Protein AF-A0A843HXK6-F1 (afdb_monomer_lite)

Secondary structure (DSSP, 8-state):
-HHHHHH-GGGHHHHHHHHHHHHHHHHHHSS--HHHHHHHHHHHHHHHHHHHHHHHHHS-SS----HHHHHHHHHHHTT--GGG-TTS-HHHHHHHHHHHHHHTT-SSHHHHHHHHHHH-TTTTTGGGS--

Structure (mmCIF, N/CA/C/O backbone):
data_AF-A0A843HXK6-F1
#
_entry.id   AF-A0A843HXK6-F1
#
loop_
_atom_site.group_PDB
_atom_site.id
_atom_site.type_symbol
_atom_site.label_atom_id
_atom_site.label_alt_id
_atom_site.label_comp_id
_atom_site.label_asym_id
_atom_site.label_entity_id
_atom_site.label_seq_id
_atom_site.pdbx_PDB_ins_code
_atom_site.Cartn_x
_atom_site.Cartn_y
_atom_site.Cartn_z
_atom_site.occupancy
_atom_site.B_iso_or_equiv
_atom_site.auth_seq_id
_atom_site.auth_comp_id
_atom_site.auth_asym_id
_atom_site.auth_atom_id
_atom_site.pdbx_PDB_model_num
ATOM 1 N N . MET A 1 1 ? 20.513 -9.795 -13.178 1.00 50.78 1 MET A N 1
ATOM 2 C CA . MET A 1 1 ? 19.883 -8.539 -12.700 1.00 50.78 1 MET A CA 1
ATOM 3 C C . MET A 1 1 ? 18.374 -8.679 -12.483 1.00 50.78 1 MET A C 1
ATOM 5 O O . MET A 1 1 ? 17.915 -8.351 -11.399 1.00 50.78 1 MET A O 1
ATOM 9 N N . LEU A 1 2 ? 17.629 -9.232 -13.453 1.00 45.38 2 LEU A N 1
ATOM 10 C CA . LEU A 1 2 ? 16.178 -9.501 -13.378 1.00 45.38 2 LEU A CA 1
ATOM 11 C C . LEU A 1 2 ? 15.734 -10.241 -12.099 1.00 45.38 2 LEU A C 1
ATOM 13 O O . LEU A 1 2 ? 14.790 -9.819 -11.441 1.00 45.38 2 LEU A O 1
ATOM 17 N N . PHE A 1 3 ? 16.468 -11.282 -11.694 1.00 48.03 3 PHE A N 1
ATOM 18 C CA . PHE A 1 3 ? 16.172 -12.054 -10.479 1.00 48.03 3 PHE A CA 1
ATOM 19 C C . PHE A 1 3 ? 16.403 -11.257 -9.179 1.00 48.03 3 PHE A C 1
ATOM 21 O O . PHE A 1 3 ? 15.625 -11.346 -8.237 1.00 48.03 3 PHE A O 1
ATOM 28 N N . ALA A 1 4 ? 17.433 -10.406 -9.143 1.00 50.22 4 ALA A N 1
ATOM 29 C CA . ALA A 1 4 ? 17.739 -9.580 -7.974 1.00 50.22 4 ALA A CA 1
ATOM 30 C C . ALA A 1 4 ? 16.680 -8.483 -7.753 1.00 50.22 4 ALA A C 1
ATOM 32 O O . ALA A 1 4 ? 16.280 -8.228 -6.621 1.00 50.22 4 ALA A O 1
ATOM 33 N N . VAL A 1 5 ? 16.173 -7.884 -8.837 1.00 50.75 5 VAL A N 1
ATOM 34 C CA . VAL A 1 5 ? 15.081 -6.896 -8.785 1.00 50.75 5 VAL A CA 1
ATOM 35 C C . VAL A 1 5 ? 13.772 -7.530 -8.300 1.00 50.75 5 VAL A C 1
ATOM 37 O O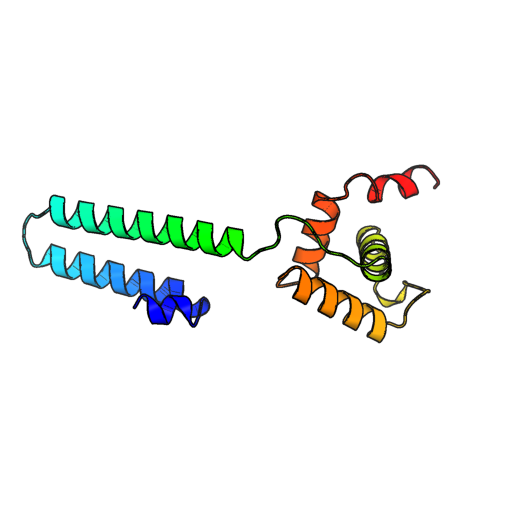 . VAL A 1 5 ? 13.026 -6.886 -7.564 1.00 50.75 5 VAL A O 1
ATOM 40 N N . TYR A 1 6 ? 13.521 -8.791 -8.666 1.00 50.66 6 TYR A N 1
ATOM 41 C CA . TYR A 1 6 ? 12.357 -9.549 -8.205 1.00 50.66 6 TYR A CA 1
ATOM 42 C C . TYR A 1 6 ? 12.434 -9.889 -6.707 1.00 50.66 6 TYR A C 1
ATOM 44 O O . TYR A 1 6 ? 11.456 -9.720 -5.985 1.00 50.66 6 TYR A O 1
ATOM 52 N N . CYS A 1 7 ? 13.605 -10.307 -6.214 1.00 54.81 7 CYS A N 1
ATOM 53 C CA . CYS A 1 7 ? 13.778 -10.725 -4.819 1.00 54.81 7 CYS A CA 1
ATOM 54 C C . CYS A 1 7 ? 13.823 -9.566 -3.812 1.00 54.81 7 CYS A C 1
ATOM 56 O O . CYS A 1 7 ? 13.540 -9.779 -2.634 1.00 54.81 7 CYS A O 1
ATOM 58 N N . ASN A 1 8 ? 14.180 -8.343 -4.225 1.00 54.59 8 ASN A N 1
ATOM 59 C CA . ASN A 1 8 ? 14.206 -7.205 -3.307 1.00 54.59 8 ASN A CA 1
ATOM 60 C C . ASN A 1 8 ? 13.857 -5.870 -4.011 1.00 54.59 8 ASN A C 1
ATOM 62 O O . ASN A 1 8 ? 14.688 -5.273 -4.699 1.00 54.59 8 ASN A O 1
ATOM 66 N N . PRO A 1 9 ? 12.646 -5.321 -3.803 1.00 60.34 9 PRO A N 1
ATOM 67 C CA . PRO A 1 9 ? 12.210 -4.102 -4.483 1.00 60.34 9 PRO A CA 1
ATOM 68 C C . PRO A 1 9 ? 13.015 -2.853 -4.086 1.00 60.34 9 PRO A C 1
ATOM 70 O O . PRO A 1 9 ? 13.033 -1.883 -4.848 1.00 60.34 9 PRO A O 1
ATOM 73 N N . LYS A 1 10 ? 13.727 -2.860 -2.944 1.00 61.09 10 LYS A N 1
ATOM 74 C CA . LYS A 1 10 ? 14.588 -1.735 -2.525 1.00 61.09 10 LYS A CA 1
ATOM 75 C C . LYS A 1 10 ? 15.812 -1.565 -3.426 1.00 61.09 10 LYS A C 1
ATOM 77 O O . LYS A 1 10 ? 16.279 -0.443 -3.594 1.00 61.09 10 LYS A O 1
ATOM 82 N N . ILE A 1 11 ? 16.294 -2.646 -4.044 1.00 61.59 11 ILE A N 1
ATOM 83 C CA . ILE A 1 11 ? 17.448 -2.604 -4.956 1.00 61.59 11 ILE A CA 1
ATOM 84 C C . ILE A 1 11 ? 17.048 -2.394 -6.422 1.00 61.59 11 ILE A C 1
ATOM 86 O O . ILE A 1 11 ? 17.920 -2.232 -7.271 1.00 61.59 11 ILE A O 1
ATOM 90 N N . SER A 1 12 ? 15.745 -2.327 -6.725 1.00 61.84 12 SER A N 1
ATOM 91 C CA . SER A 1 12 ? 15.245 -2.131 -8.094 1.00 61.84 12 SER A CA 1
ATOM 92 C C . SER A 1 12 ? 15.766 -0.842 -8.738 1.00 61.84 12 SER A C 1
ATOM 94 O O . SER A 1 12 ? 16.288 -0.876 -9.849 1.00 61.84 12 SER A O 1
ATOM 96 N N . LYS A 1 13 ? 15.692 0.283 -8.014 1.00 61.69 13 LYS A N 1
ATOM 97 C CA . LYS A 1 13 ? 16.153 1.601 -8.473 1.00 61.69 13 LYS A CA 1
ATOM 98 C C . LYS A 1 13 ? 17.669 1.654 -8.717 1.00 61.69 13 LYS A C 1
ATOM 100 O O . LYS A 1 13 ? 18.051 2.010 -9.830 1.00 61.69 13 LYS A O 1
ATOM 105 N N . PRO A 1 14 ? 18.544 1.286 -7.757 1.00 71.56 14 PRO A N 1
ATOM 106 C CA . PRO A 1 14 ? 19.987 1.307 -7.999 1.00 71.56 14 PRO A CA 1
ATOM 107 C C . PRO A 1 14 ? 20.424 0.307 -9.078 1.00 71.56 14 PRO A C 1
ATOM 109 O O . PRO A 1 14 ? 21.301 0.630 -9.873 1.00 71.56 14 PRO A O 1
ATOM 112 N N . ALA A 1 15 ? 19.780 -0.861 -9.187 1.00 67.12 15 ALA A N 1
ATOM 113 C CA . ALA A 1 15 ? 20.077 -1.812 -10.258 1.00 67.12 15 ALA A CA 1
ATOM 114 C C . ALA A 1 15 ? 19.730 -1.248 -11.648 1.00 67.12 15 ALA A C 1
ATOM 116 O O . ALA A 1 15 ? 20.508 -1.412 -12.587 1.00 67.12 15 ALA A O 1
ATOM 117 N N . LEU A 1 16 ? 18.601 -0.541 -11.777 1.00 68.25 16 LEU A N 1
ATOM 118 C CA . LEU A 1 16 ? 18.218 0.130 -13.021 1.00 68.25 16 LEU A CA 1
ATOM 119 C C . LEU A 1 16 ? 19.260 1.185 -13.430 1.00 68.25 16 LEU A C 1
ATOM 121 O O . LEU A 1 16 ? 19.649 1.245 -14.591 1.00 68.25 16 LEU A O 1
ATOM 125 N N . ILE A 1 17 ? 19.751 1.972 -12.466 1.00 70.38 17 ILE A N 1
ATOM 126 C CA . ILE A 1 17 ? 20.774 3.006 -12.694 1.00 70.38 17 ILE A CA 1
ATOM 127 C C . ILE A 1 17 ? 22.084 2.381 -13.186 1.00 70.38 17 ILE A C 1
ATOM 129 O O . ILE A 1 17 ? 22.634 2.832 -14.187 1.00 70.38 17 ILE A O 1
ATOM 133 N N . ILE A 1 18 ? 22.558 1.316 -12.532 1.00 75.19 18 ILE A N 1
ATOM 134 C CA . ILE A 1 18 ? 23.790 0.614 -12.928 1.00 75.19 18 ILE A CA 1
ATOM 135 C C . ILE A 1 18 ? 23.655 0.019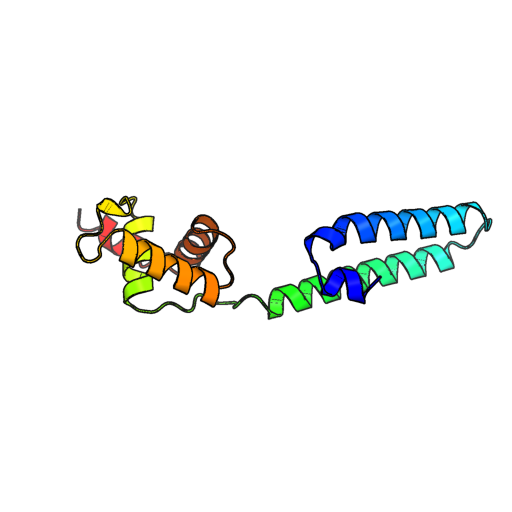 -14.336 1.00 75.19 18 ILE A C 1
ATOM 137 O O . ILE A 1 18 ? 24.591 0.087 -15.129 1.00 75.19 18 ILE A O 1
ATOM 141 N N . TYR A 1 19 ? 22.484 -0.525 -14.673 1.00 71.69 19 TYR A N 1
ATOM 142 C CA . TYR A 1 19 ? 22.215 -1.028 -16.018 1.00 71.69 19 TYR A CA 1
ATOM 143 C C . TYR A 1 19 ? 22.276 0.078 -17.071 1.00 71.69 19 TYR A C 1
ATOM 145 O O . TYR A 1 19 ? 22.963 -0.085 -18.077 1.00 71.69 19 TYR A O 1
ATOM 153 N N . PHE A 1 20 ? 21.611 1.212 -16.829 1.00 67.88 20 PHE A N 1
ATOM 154 C CA . PHE A 1 20 ? 21.664 2.345 -17.750 1.00 67.88 20 PHE A CA 1
ATOM 155 C C . PHE A 1 20 ? 23.091 2.867 -17.916 1.00 67.88 20 PHE A C 1
ATOM 157 O O . PHE A 1 20 ? 23.513 3.071 -19.049 1.00 67.88 20 PHE A O 1
ATOM 164 N N . LEU A 1 21 ? 23.858 3.005 -16.829 1.00 73.38 21 LEU A N 1
ATOM 165 C CA . LEU A 1 21 ? 25.265 3.405 -16.899 1.00 73.38 21 LEU A CA 1
ATOM 166 C C . LEU A 1 21 ? 26.074 2.446 -17.779 1.00 73.38 21 LEU A C 1
ATOM 168 O O . LEU A 1 21 ? 26.722 2.906 -18.709 1.00 73.38 21 LEU A O 1
ATOM 172 N N . ASN A 1 22 ? 25.957 1.131 -17.575 1.00 71.38 22 ASN A N 1
ATOM 173 C CA . ASN A 1 22 ? 26.657 0.140 -18.400 1.00 71.38 22 ASN A CA 1
ATOM 174 C C . ASN A 1 22 ? 26.279 0.217 -19.886 1.00 71.38 22 ASN A C 1
ATOM 176 O O . ASN A 1 22 ? 27.152 0.119 -20.746 1.00 71.38 22 ASN A O 1
ATOM 180 N N . VAL A 1 23 ? 24.994 0.410 -20.196 1.00 67.88 23 VAL A N 1
ATOM 181 C CA . VAL A 1 23 ? 24.513 0.564 -21.576 1.00 67.88 23 VAL A CA 1
ATOM 182 C C . VAL A 1 23 ? 25.078 1.843 -22.204 1.00 67.88 23 VAL A C 1
ATOM 184 O O . VAL A 1 23 ? 25.622 1.787 -23.305 1.00 67.88 23 VAL A O 1
ATOM 187 N N . PHE A 1 24 ? 25.038 2.975 -21.494 1.00 69.62 24 PHE A N 1
ATOM 188 C CA . PHE A 1 24 ? 25.609 4.242 -21.963 1.00 69.62 24 PHE A CA 1
ATOM 189 C C . PHE A 1 24 ? 27.125 4.164 -22.160 1.00 69.62 24 PHE A C 1
ATOM 191 O O . PHE A 1 24 ? 27.632 4.666 -23.161 1.00 69.62 24 PHE A O 1
ATOM 198 N N . THR A 1 25 ? 27.852 3.504 -21.256 1.00 66.31 25 THR A N 1
ATOM 199 C CA . THR A 1 25 ? 29.296 3.291 -21.392 1.00 66.31 25 THR A CA 1
ATOM 200 C C . THR A 1 25 ? 29.606 2.409 -22.604 1.00 66.31 25 THR A C 1
ATOM 202 O O . THR A 1 25 ? 30.448 2.774 -23.421 1.00 66.31 25 THR A O 1
ATOM 205 N N . ALA A 1 26 ? 28.885 1.300 -22.796 1.00 65.12 26 ALA A N 1
ATOM 206 C CA . ALA A 1 26 ? 29.060 0.422 -23.955 1.00 65.12 26 ALA A CA 1
ATOM 207 C C . ALA A 1 26 ? 28.770 1.133 -25.294 1.00 65.12 26 ALA A C 1
ATOM 209 O O . ALA A 1 26 ? 29.489 0.924 -26.273 1.00 65.12 26 ALA A O 1
ATOM 210 N N . LEU A 1 27 ? 27.765 2.014 -25.324 1.00 62.94 27 LEU A N 1
ATOM 211 C CA . LEU A 1 27 ? 27.432 2.861 -26.475 1.00 62.94 27 LEU A CA 1
ATOM 212 C C . LEU A 1 27 ? 28.452 3.981 -26.716 1.00 62.94 27 LEU A C 1
ATOM 214 O O . LEU A 1 27 ? 28.742 4.293 -27.866 1.00 62.94 27 LEU A O 1
ATOM 218 N N . ALA A 1 28 ? 29.038 4.560 -25.666 1.00 63.28 28 ALA A N 1
ATOM 219 C CA . ALA A 1 28 ? 30.097 5.561 -25.806 1.00 63.28 28 ALA A CA 1
ATOM 220 C C . ALA A 1 28 ? 31.370 4.971 -26.444 1.00 63.28 28 ALA A C 1
ATOM 222 O O . ALA A 1 28 ? 32.059 5.659 -27.197 1.00 63.28 28 ALA A O 1
ATOM 223 N N . PHE A 1 29 ? 31.660 3.690 -26.188 1.00 63.03 29 PHE A N 1
ATOM 224 C CA . PHE A 1 29 ? 32.801 2.986 -26.782 1.00 63.03 29 PHE A CA 1
ATOM 225 C C . PHE A 1 29 ? 32.535 2.447 -28.199 1.00 63.03 29 PHE A C 1
ATOM 227 O O . PHE A 1 29 ? 33.480 2.295 -28.974 1.00 63.03 29 PHE A O 1
ATOM 234 N N . ARG A 1 30 ? 31.275 2.196 -28.581 1.00 61.00 30 ARG A N 1
ATOM 235 C CA . ARG A 1 30 ? 30.888 1.780 -29.940 1.00 61.00 30 ARG A CA 1
ATOM 236 C C . ARG A 1 30 ? 30.249 2.947 -30.691 1.00 61.00 30 ARG A C 1
ATOM 238 O O . ARG A 1 30 ? 29.040 3.145 -30.634 1.00 61.00 30 ARG A O 1
ATOM 245 N N . LYS A 1 31 ? 31.067 3.728 -31.405 1.00 55.78 31 LYS A N 1
ATOM 246 C CA . LYS A 1 31 ? 30.591 4.818 -32.274 1.00 55.78 31 LYS A CA 1
ATOM 247 C C . LYS A 1 31 ? 29.444 4.328 -33.180 1.00 55.78 31 LYS A C 1
ATOM 249 O O . LYS A 1 31 ? 29.666 3.482 -34.036 1.00 55.78 31 LYS A O 1
ATOM 254 N N . ASN A 1 32 ? 28.269 4.940 -33.014 1.00 60.59 32 ASN A N 1
ATOM 255 C CA . ASN A 1 32 ? 27.091 4.879 -33.890 1.00 60.59 32 ASN A CA 1
ATOM 256 C C . ASN A 1 32 ? 26.330 3.549 -34.018 1.00 60.59 32 ASN A C 1
ATOM 258 O O . ASN A 1 32 ? 26.260 2.980 -35.102 1.00 60.59 32 ASN A O 1
ATOM 262 N N . GLU A 1 33 ? 25.561 3.176 -32.993 1.00 65.75 33 GLU A N 1
ATOM 263 C CA . GLU A 1 33 ? 24.399 2.298 -33.201 1.00 65.75 33 GLU A CA 1
ATOM 264 C C . GLU A 1 33 ? 23.153 2.809 -32.462 1.00 65.75 33 GLU A C 1
ATOM 266 O O . GLU A 1 33 ? 22.774 2.336 -31.391 1.00 65.75 33 GLU A O 1
ATOM 271 N N . ILE A 1 34 ? 22.481 3.789 -33.075 1.00 66.94 34 ILE A N 1
ATOM 272 C CA . ILE A 1 34 ? 21.184 4.331 -32.624 1.00 66.94 34 ILE A CA 1
ATOM 273 C C . ILE A 1 34 ? 20.124 3.217 -32.519 1.00 66.94 34 ILE A C 1
ATOM 27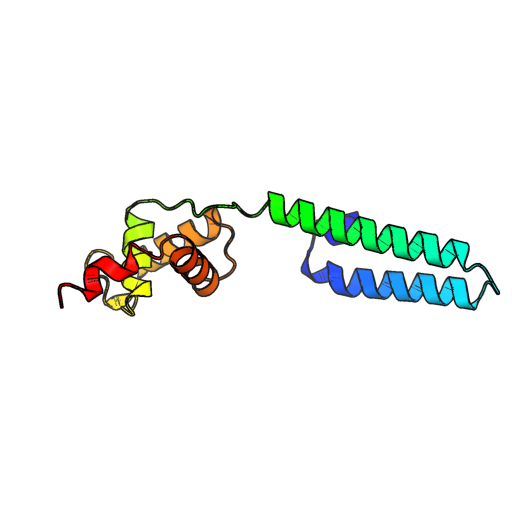5 O O . ILE A 1 34 ? 19.281 3.245 -31.625 1.00 66.94 34 ILE A O 1
ATOM 279 N N . LEU A 1 35 ? 20.201 2.202 -33.388 1.00 65.88 35 LEU A N 1
ATOM 280 C CA . LEU A 1 35 ? 19.351 1.007 -33.341 1.00 65.88 35 LEU A CA 1
ATOM 281 C C . LEU A 1 35 ? 19.529 0.224 -32.034 1.00 65.88 35 LEU A C 1
ATOM 283 O O . LEU A 1 35 ? 18.542 -0.130 -31.390 1.00 65.88 35 LEU A O 1
ATOM 287 N N . THR A 1 36 ? 20.771 0.018 -31.600 1.00 69.12 36 THR A N 1
ATOM 288 C CA . THR A 1 36 ? 21.091 -0.686 -30.352 1.00 69.12 36 THR A CA 1
ATOM 289 C C . THR A 1 36 ? 20.585 0.102 -29.140 1.00 69.12 36 THR A C 1
ATOM 291 O O . THR A 1 36 ? 19.957 -0.468 -28.248 1.00 69.12 36 THR A O 1
ATOM 294 N N . LEU A 1 37 ? 20.728 1.434 -29.150 1.00 69.31 37 LEU A N 1
ATOM 295 C CA . LEU A 1 37 ? 20.128 2.311 -28.136 1.00 69.31 37 LEU A CA 1
ATOM 296 C C . LEU A 1 37 ? 18.591 2.194 -28.106 1.00 69.31 37 LEU A C 1
ATOM 298 O O . LEU A 1 37 ? 18.004 2.078 -27.028 1.00 69.31 37 LEU A O 1
ATOM 302 N N . GLY A 1 38 ? 17.943 2.169 -29.274 1.00 71.44 38 GLY A N 1
ATOM 303 C CA . GLY A 1 38 ? 16.494 2.001 -29.405 1.00 71.44 38 GLY A CA 1
ATOM 304 C C . GLY A 1 38 ? 15.988 0.678 -28.822 1.00 71.44 38 GLY A C 1
ATOM 305 O O . GLY A 1 38 ? 15.012 0.672 -28.071 1.00 71.44 38 GLY A O 1
ATOM 306 N N . ILE A 1 39 ? 16.690 -0.430 -29.081 1.00 75.12 39 ILE A N 1
ATOM 307 C CA . ILE A 1 39 ? 16.367 -1.749 -28.511 1.00 75.12 39 ILE A CA 1
ATOM 308 C C . ILE A 1 39 ? 16.478 -1.725 -26.980 1.00 75.12 39 ILE A C 1
ATOM 310 O O . ILE A 1 39 ? 15.616 -2.267 -26.286 1.00 75.12 39 ILE A O 1
ATOM 314 N N . HIS A 1 40 ? 17.497 -1.063 -26.422 1.00 69.94 40 HIS A N 1
ATOM 315 C CA . HIS A 1 40 ? 17.632 -0.938 -24.968 1.00 69.94 40 HIS A CA 1
ATOM 316 C C . HIS A 1 40 ? 16.520 -0.091 -24.342 1.00 69.94 40 HIS A C 1
ATOM 318 O O . HIS A 1 40 ? 15.976 -0.489 -23.311 1.00 69.94 40 HIS A O 1
ATOM 324 N N . PHE A 1 41 ? 16.136 1.029 -24.963 1.00 75.44 41 PHE A N 1
ATOM 325 C CA . PHE A 1 41 ? 14.994 1.824 -24.503 1.00 75.44 41 PHE A CA 1
ATOM 326 C C . PHE A 1 41 ? 13.689 1.032 -24.551 1.00 75.44 41 PHE A C 1
ATOM 328 O O . PHE A 1 41 ? 12.944 1.039 -23.569 1.00 75.44 41 PHE A O 1
ATOM 335 N N . LEU A 1 42 ? 13.440 0.309 -25.646 1.00 77.00 42 LEU A N 1
ATOM 336 C CA . LEU A 1 42 ? 12.266 -0.547 -25.785 1.00 77.00 42 LEU A CA 1
ATOM 337 C C . LEU A 1 42 ? 12.238 -1.624 -24.694 1.00 77.00 42 LEU A C 1
ATOM 339 O O . LEU A 1 42 ? 11.218 -1.797 -24.033 1.00 77.00 42 LEU A O 1
ATOM 343 N N . ASN A 1 43 ? 13.368 -2.283 -24.429 1.00 74.56 43 ASN A N 1
ATOM 344 C CA . ASN A 1 43 ? 13.478 -3.276 -23.360 1.00 74.56 43 ASN A CA 1
ATOM 345 C C . ASN A 1 43 ? 13.242 -2.671 -21.969 1.00 74.56 43 ASN A C 1
ATOM 347 O O . ASN A 1 43 ? 12.541 -3.271 -21.157 1.00 74.56 43 ASN A O 1
ATOM 351 N N . CYS A 1 44 ? 13.769 -1.476 -21.687 1.00 76.00 44 CYS A N 1
ATOM 352 C CA . CYS A 1 44 ? 13.502 -0.774 -20.429 1.00 76.00 44 CYS A CA 1
ATOM 353 C C . CYS A 1 44 ? 12.023 -0.396 -20.283 1.00 76.00 44 CYS A C 1
ATOM 355 O O . CYS A 1 44 ? 11.454 -0.548 -19.201 1.00 76.00 44 CYS A O 1
ATOM 357 N N . PHE A 1 45 ? 11.391 0.068 -21.362 1.00 77.50 45 PHE A N 1
ATOM 358 C CA . PHE A 1 45 ? 9.973 0.416 -21.380 1.00 77.50 45 PHE A CA 1
ATOM 359 C C . PHE A 1 45 ? 9.081 -0.814 -21.175 1.00 77.50 45 PHE A C 1
ATOM 361 O O . PHE A 1 45 ? 8.183 -0.796 -20.329 1.00 77.50 45 PHE A O 1
ATOM 368 N N . LEU A 1 46 ? 9.360 -1.904 -21.891 1.00 75.69 46 LEU A N 1
ATOM 369 C CA . LEU A 1 46 ? 8.663 -3.178 -21.726 1.00 75.69 46 LEU A CA 1
ATOM 370 C C . LEU A 1 46 ? 8.845 -3.712 -20.304 1.00 75.69 46 LEU A C 1
ATOM 372 O O . LEU A 1 46 ? 7.864 -4.071 -19.659 1.00 75.69 46 LEU A O 1
ATOM 376 N N . PHE A 1 47 ? 10.066 -3.666 -19.767 1.00 79.44 47 PHE A N 1
ATOM 377 C CA . PHE A 1 47 ? 10.343 -4.076 -18.393 1.00 79.44 47 PHE A CA 1
ATOM 378 C C . PHE A 1 47 ? 9.547 -3.255 -17.373 1.00 79.44 47 PHE A C 1
ATOM 380 O O . PHE A 1 47 ? 8.909 -3.824 -16.487 1.00 79.44 47 PHE A O 1
ATOM 387 N N . TYR A 1 48 ? 9.537 -1.928 -17.511 1.00 75.62 48 TYR A N 1
ATOM 388 C CA . TYR A 1 48 ? 8.758 -1.048 -16.642 1.00 75.62 48 TYR A CA 1
ATOM 389 C C . TYR A 1 48 ? 7.259 -1.364 -16.709 1.00 75.62 48 TYR A C 1
ATOM 391 O O . TYR A 1 48 ? 6.594 -1.449 -15.676 1.00 75.62 48 TYR A O 1
ATOM 399 N N . THR A 1 49 ? 6.735 -1.586 -17.914 1.00 72.44 49 THR A N 1
ATOM 400 C CA . THR A 1 49 ? 5.313 -1.871 -18.140 1.00 72.44 49 THR A CA 1
ATOM 401 C C . THR A 1 49 ? 4.917 -3.230 -17.561 1.00 72.44 49 THR A C 1
ATOM 403 O O . THR A 1 49 ? 3.935 -3.310 -16.822 1.00 72.44 49 THR A O 1
ATOM 406 N N . CYS A 1 50 ? 5.715 -4.277 -17.796 1.00 75.00 50 CYS A N 1
ATOM 407 C CA . CYS A 1 50 ? 5.514 -5.601 -17.203 1.00 75.00 50 CYS A CA 1
ATOM 408 C C . CYS A 1 50 ? 5.597 -5.558 -15.675 1.00 75.00 50 CYS A C 1
ATOM 410 O O . CYS A 1 50 ? 4.731 -6.114 -15.006 1.00 75.00 50 CYS A O 1
ATOM 412 N N . ALA A 1 51 ? 6.591 -4.864 -15.109 1.00 73.25 51 ALA A N 1
ATOM 413 C CA . ALA A 1 51 ? 6.716 -4.709 -13.664 1.00 73.25 51 ALA A CA 1
ATOM 414 C C . ALA A 1 51 ? 5.496 -3.984 -13.081 1.00 73.25 51 ALA A C 1
ATOM 416 O O . ALA A 1 51 ? 4.910 -4.453 -12.110 1.00 73.25 51 ALA A O 1
ATOM 417 N N . LYS A 1 52 ? 5.062 -2.876 -13.695 1.00 70.81 52 LYS A N 1
ATOM 418 C CA . LYS A 1 52 ? 3.877 -2.125 -13.263 1.00 70.81 52 LYS A CA 1
ATOM 419 C C . LYS A 1 52 ? 2.611 -2.983 -13.303 1.00 70.81 52 LYS A C 1
ATOM 421 O O . LYS A 1 52 ? 1.845 -2.952 -12.346 1.00 70.81 52 LYS A O 1
ATOM 426 N N . TYR A 1 53 ? 2.410 -3.754 -14.371 1.00 73.50 53 TYR A N 1
ATOM 427 C CA . TYR A 1 53 ? 1.261 -4.651 -14.504 1.00 73.50 53 TYR A CA 1
ATOM 428 C C . TYR A 1 53 ? 1.293 -5.779 -13.465 1.00 73.50 53 TYR A C 1
ATOM 430 O O . TYR A 1 53 ? 0.294 -6.040 -12.798 1.00 73.50 53 TYR A O 1
ATOM 438 N N . LEU A 1 54 ? 2.466 -6.383 -13.250 1.00 69.69 54 LEU A N 1
ATOM 439 C CA . LEU A 1 54 ? 2.671 -7.393 -12.218 1.00 69.69 54 LEU A CA 1
ATOM 440 C C . LEU A 1 54 ? 2.357 -6.822 -10.826 1.00 69.69 54 LEU A C 1
ATOM 442 O O . LEU A 1 54 ? 1.569 -7.404 -10.090 1.00 69.69 54 LEU A O 1
ATOM 446 N N . PHE A 1 55 ? 2.890 -5.647 -10.479 1.00 66.50 55 PHE A N 1
ATOM 447 C CA . PHE A 1 55 ? 2.592 -5.003 -9.198 1.00 66.50 55 PHE A CA 1
ATOM 448 C C . PHE A 1 55 ? 1.111 -4.639 -9.056 1.00 66.50 55 PHE A C 1
ATOM 450 O O . PHE A 1 55 ? 0.559 -4.834 -7.976 1.00 66.50 55 PHE A O 1
ATOM 457 N N . ALA A 1 56 ? 0.454 -4.188 -10.129 1.00 63.59 56 ALA A N 1
ATOM 458 C CA . ALA A 1 56 ? -0.979 -3.909 -10.123 1.00 63.59 56 ALA A CA 1
ATOM 459 C C . ALA A 1 56 ? -1.812 -5.174 -9.862 1.00 63.59 56 ALA A C 1
ATOM 461 O O . ALA A 1 56 ? -2.737 -5.115 -9.061 1.00 63.59 56 ALA A O 1
ATOM 462 N N . SER A 1 57 ? -1.444 -6.318 -10.453 1.00 61.28 57 SER A N 1
ATOM 463 C CA . SER A 1 57 ? -2.129 -7.605 -10.234 1.00 61.28 57 SER A CA 1
ATOM 464 C C . SER A 1 57 ? -1.972 -8.161 -8.814 1.00 61.28 57 SER A C 1
ATOM 466 O O . SER A 1 57 ? -2.769 -8.979 -8.364 1.00 61.28 57 SER A O 1
ATOM 468 N N . ILE A 1 58 ? -0.934 -7.719 -8.100 1.00 63.12 58 ILE A N 1
ATOM 469 C CA . I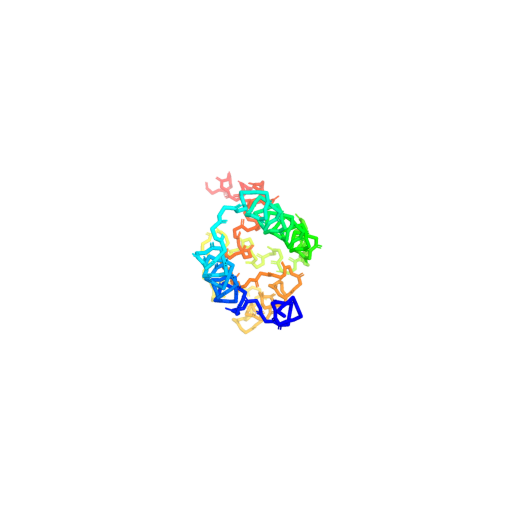LE A 1 58 ? -0.594 -8.206 -6.764 1.00 63.12 58 ILE A CA 1
ATOM 470 C C . ILE A 1 58 ? -1.331 -7.413 -5.673 1.00 63.12 58 ILE A C 1
ATOM 472 O O . ILE A 1 58 ? -1.628 -7.961 -4.610 1.00 63.12 58 ILE A O 1
ATOM 476 N N . THR A 1 59 ? -1.627 -6.133 -5.902 1.00 60.03 59 THR A N 1
ATOM 477 C CA . THR A 1 59 ? -2.467 -5.333 -5.000 1.00 60.03 59 THR A CA 1
ATOM 478 C C . THR A 1 59 ? -3.946 -5.605 -5.270 1.00 60.03 59 THR A C 1
ATOM 480 O O . THR A 1 59 ? -4.382 -5.393 -6.399 1.00 60.03 59 THR A O 1
ATOM 483 N N . PRO A 1 60 ? -4.737 -6.024 -4.263 1.00 62.84 60 PRO A N 1
ATOM 484 C CA . PRO A 1 60 ? -6.171 -6.206 -4.455 1.00 62.84 60 PRO A CA 1
ATOM 485 C C . PRO A 1 60 ? -6.809 -4.884 -4.904 1.00 62.84 60 PRO A C 1
ATOM 487 O O . PRO A 1 60 ? -6.514 -3.824 -4.343 1.00 62.84 60 PRO A O 1
ATOM 490 N N . ALA A 1 61 ? -7.633 -4.962 -5.954 1.00 65.00 61 ALA A N 1
ATOM 491 C CA . ALA A 1 61 ? -8.303 -3.814 -6.569 1.00 65.00 61 ALA A CA 1
ATOM 492 C C . ALA A 1 61 ? -9.387 -3.204 -5.667 1.00 65.00 61 ALA A C 1
ATOM 494 O O . ALA A 1 61 ? -9.747 -2.046 -5.852 1.00 65.00 61 ALA A O 1
ATOM 495 N N . THR A 1 62 ? -9.876 -3.989 -4.708 1.00 77.31 62 THR A N 1
ATOM 496 C CA . THR A 1 62 ? -10.909 -3.626 -3.737 1.00 77.31 62 THR A CA 1
ATOM 497 C C . THR A 1 62 ? -10.467 -4.033 -2.339 1.00 77.31 62 THR A C 1
ATOM 499 O O . THR A 1 62 ? -9.858 -5.093 -2.156 1.00 77.31 62 THR A O 1
ATOM 502 N N . LEU A 1 63 ? -10.807 -3.219 -1.347 1.00 84.88 63 LEU A N 1
ATOM 503 C CA . LEU A 1 63 ? -10.598 -3.505 0.061 1.00 84.88 63 LEU A CA 1
ATOM 504 C C . LEU A 1 63 ? -11.402 -4.726 0.499 1.00 84.88 63 LEU A C 1
ATOM 506 O O . LEU A 1 63 ? -12.629 -4.748 0.468 1.00 84.88 63 LEU A O 1
ATOM 510 N N . MET A 1 64 ? -10.688 -5.738 0.972 1.00 84.81 64 MET A N 1
ATOM 511 C CA . MET A 1 64 ? -11.261 -6.881 1.662 1.00 84.81 64 MET A CA 1
ATOM 512 C C . MET A 1 64 ? -11.178 -6.615 3.161 1.00 84.81 64 MET A C 1
ATOM 514 O O . MET A 1 64 ? -10.099 -6.719 3.748 1.00 84.81 64 MET A O 1
ATOM 518 N N . LEU A 1 65 ? -12.308 -6.253 3.764 1.00 88.94 65 LEU A N 1
ATOM 519 C CA . LEU A 1 65 ? -12.421 -5.942 5.188 1.00 88.94 65 LEU A CA 1
ATOM 520 C C . LEU A 1 65 ? -13.480 -6.836 5.836 1.00 88.94 65 LEU A C 1
ATOM 522 O O . LEU A 1 65 ? -14.515 -7.107 5.231 1.00 88.94 65 LEU A O 1
ATOM 526 N N . THR A 1 66 ? -13.217 -7.295 7.057 1.00 90.31 66 THR A N 1
ATOM 527 C CA . THR A 1 66 ? -14.252 -7.850 7.949 1.00 90.31 66 THR A CA 1
ATOM 528 C C . THR A 1 66 ? -15.102 -6.731 8.551 1.00 90.31 66 THR A C 1
ATOM 530 O O . THR A 1 66 ? -14.676 -5.576 8.536 1.00 90.31 66 THR A O 1
ATOM 533 N N . ASP A 1 67 ? -16.239 -7.063 9.158 1.00 88.19 67 ASP A N 1
ATOM 534 C CA . ASP A 1 67 ? -17.115 -6.066 9.787 1.00 88.19 67 ASP A CA 1
ATOM 535 C C . ASP A 1 67 ? -16.412 -5.283 10.913 1.00 88.19 67 ASP A C 1
ATOM 537 O O . ASP A 1 67 ? -16.458 -4.054 10.906 1.00 88.19 67 ASP A O 1
ATOM 541 N N . ASP A 1 68 ? -15.636 -5.951 11.776 1.00 89.06 68 ASP A N 1
ATOM 542 C CA . ASP A 1 68 ? -14.835 -5.288 12.822 1.00 89.06 68 ASP A CA 1
ATOM 543 C C . ASP A 1 68 ? -13.782 -4.331 12.232 1.00 89.06 68 ASP A C 1
ATOM 545 O O . ASP A 1 68 ? -13.602 -3.200 12.683 1.00 89.06 68 ASP A O 1
ATOM 549 N N . GLU A 1 69 ? -13.081 -4.774 11.182 1.00 90.81 69 GLU A N 1
ATOM 550 C CA . GLU A 1 69 ? -12.096 -3.960 10.452 1.00 90.81 69 GLU A CA 1
ATOM 551 C C . GLU A 1 69 ? -12.754 -2.723 9.815 1.00 90.81 69 GLU A C 1
ATOM 553 O O . GLU A 1 69 ? -12.165 -1.640 9.837 1.00 90.81 69 GLU A O 1
ATOM 558 N N . ARG A 1 70 ? -13.972 -2.863 9.272 1.00 90.00 70 ARG A N 1
ATOM 559 C CA . ARG A 1 70 ? -14.750 -1.754 8.703 1.00 90.00 70 ARG A CA 1
ATOM 560 C C . ARG A 1 70 ? -15.170 -0.765 9.788 1.00 90.00 70 ARG A C 1
ATOM 562 O O . ARG A 1 70 ? -15.006 0.435 9.586 1.00 90.00 70 ARG A O 1
ATOM 569 N N . LEU A 1 71 ? -15.652 -1.252 10.929 1.00 89.25 71 LEU A N 1
ATOM 570 C CA . LEU A 1 71 ? -16.078 -0.410 12.046 1.00 89.25 71 LEU A CA 1
ATOM 571 C C . LEU A 1 71 ? -14.907 0.405 12.606 1.00 89.25 71 LEU A C 1
ATOM 573 O O . LEU A 1 71 ? -14.986 1.629 12.697 1.00 89.25 71 LEU A O 1
ATOM 577 N N . VAL A 1 72 ? -13.771 -0.248 12.864 1.00 90.12 72 VAL A N 1
ATOM 578 C CA . VAL A 1 72 ? -12.550 0.429 13.323 1.00 90.12 72 VAL A CA 1
ATOM 579 C C . VAL A 1 72 ? -12.078 1.477 12.312 1.00 90.12 72 VAL A C 1
ATOM 581 O O . VAL A 1 72 ? -11.692 2.578 12.703 1.00 90.12 72 VAL A O 1
ATOM 584 N N . LEU A 1 73 ? -12.086 1.169 11.011 1.00 90.06 73 LEU A N 1
ATOM 585 C CA . LEU A 1 73 ? -11.668 2.127 9.984 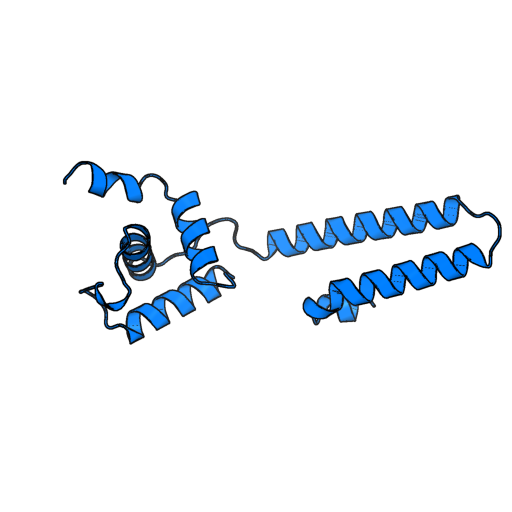1.00 90.06 73 LEU A CA 1
ATOM 586 C C . LEU A 1 73 ? -12.630 3.309 9.849 1.00 90.06 73 LEU A C 1
ATOM 588 O O . LEU A 1 73 ? -12.142 4.420 9.648 1.00 90.06 73 LEU A O 1
ATOM 592 N N . ARG A 1 74 ? -13.941 3.092 10.014 1.00 88.69 74 ARG A N 1
ATOM 593 C CA . ARG A 1 74 ? -14.960 4.150 10.022 1.00 88.69 74 ARG A CA 1
ATOM 594 C C . ARG A 1 74 ? -14.738 5.133 11.168 1.00 88.69 74 ARG A C 1
ATOM 596 O O . ARG A 1 74 ? -14.642 6.337 10.941 1.00 88.69 74 ARG A O 1
ATOM 603 N N . GLU A 1 75 ? -14.553 4.614 12.374 1.00 87.62 75 GLU A N 1
ATOM 604 C CA . GLU A 1 75 ? -14.310 5.438 13.560 1.00 87.62 75 GLU A CA 1
ATOM 605 C C . GLU A 1 75 ? -13.025 6.266 13.428 1.00 87.62 75 GLU A C 1
ATOM 607 O O . GLU A 1 75 ? -12.985 7.462 13.718 1.00 87.62 75 GLU A O 1
ATOM 612 N N . LEU A 1 76 ? -11.973 5.654 12.879 1.00 87.69 76 LEU A N 1
ATOM 613 C CA . LEU A 1 76 ? -10.716 6.344 12.596 1.00 87.69 76 LEU A CA 1
ATOM 614 C C . LEU A 1 76 ? -10.841 7.401 11.495 1.00 87.69 76 LEU A C 1
ATOM 616 O O . LEU A 1 76 ? -10.147 8.416 11.554 1.00 87.69 76 LEU A O 1
ATOM 620 N N . SER A 1 77 ? -11.676 7.175 10.479 1.00 86.06 77 SER A N 1
ATOM 621 C CA . SER A 1 77 ? -11.928 8.174 9.435 1.00 86.06 77 SER A CA 1
ATOM 622 C C . SER A 1 77 ? -12.768 9.350 9.924 1.00 86.06 77 SER A C 1
ATOM 624 O O . SER A 1 77 ? -12.592 10.450 9.408 1.00 86.06 77 SER A O 1
ATOM 626 N N . ASN A 1 78 ? -13.589 9.147 10.957 1.00 83.62 78 ASN A N 1
ATOM 627 C CA . ASN A 1 78 ? -14.352 10.206 11.621 1.00 83.62 78 ASN A CA 1
ATOM 628 C C . ASN A 1 78 ? -13.499 11.013 12.618 1.00 83.62 78 ASN A C 1
ATOM 630 O O . ASN A 1 78 ? -13.992 11.92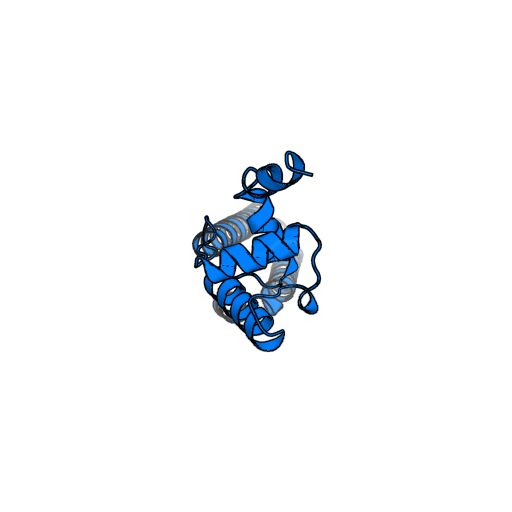7 13.272 1.00 83.62 78 ASN A O 1
ATOM 634 N N . GLY A 1 79 ? -12.199 10.714 12.711 1.00 80.44 79 GLY A N 1
ATOM 635 C CA . GLY A 1 79 ? -11.239 11.468 13.512 1.00 80.44 79 GLY A CA 1
ATOM 636 C C . GLY A 1 79 ? -11.048 10.949 14.934 1.00 80.44 79 GLY A C 1
ATOM 637 O O . GLY A 1 79 ? -10.234 11.527 15.656 1.00 80.44 79 GLY A O 1
ATOM 638 N N . LYS A 1 80 ? -11.714 9.852 15.328 1.00 83.69 80 LYS A N 1
ATOM 639 C CA . LYS A 1 80 ? -11.492 9.252 16.648 1.00 83.69 80 LYS A CA 1
ATOM 640 C C . LYS A 1 80 ? -10.070 8.716 16.772 1.00 83.69 80 LYS A C 1
ATOM 642 O O . LYS A 1 80 ? -9.502 8.112 15.852 1.00 83.69 80 LYS A O 1
ATOM 647 N N . LEU A 1 81 ? -9.478 8.910 17.943 1.00 80.88 81 LEU A N 1
ATOM 648 C CA . LEU A 1 81 ? -8.211 8.288 18.302 1.00 80.88 81 LEU A CA 1
ATOM 649 C C . LEU A 1 81 ? -8.423 6.794 18.568 1.00 80.88 81 LEU A C 1
ATOM 651 O O . LEU A 1 81 ? -9.493 6.354 18.969 1.00 80.88 81 LEU A O 1
ATOM 655 N N . GLN A 1 82 ? -7.369 5.984 18.421 1.00 80.88 82 GLN A N 1
ATOM 656 C CA . GLN A 1 82 ? -7.455 4.534 18.686 1.00 80.88 82 GLN A CA 1
ATOM 657 C C . GLN A 1 82 ? -7.937 4.202 20.106 1.00 80.88 82 GLN A C 1
ATOM 659 O O . GLN A 1 82 ? -8.484 3.129 20.322 1.00 80.88 82 GLN A O 1
ATOM 664 N N . LYS A 1 83 ? -7.722 5.121 21.052 1.00 78.94 83 LYS A N 1
ATOM 665 C CA . LYS A 1 83 ? -8.118 4.994 22.458 1.00 78.94 83 LYS A CA 1
ATOM 666 C C . LYS A 1 83 ? -9.606 5.271 22.699 1.00 78.94 83 LYS A C 1
ATOM 668 O O . LYS A 1 83 ? -10.116 4.943 23.759 1.00 78.94 83 LYS A O 1
ATOM 673 N N . GLU A 1 84 ? -10.276 5.907 21.740 1.00 77.00 84 GLU A N 1
ATOM 674 C CA . GLU A 1 84 ? -11.668 6.368 21.840 1.00 77.00 84 GLU A CA 1
ATOM 675 C C . GLU A 1 84 ? -12.658 5.370 21.217 1.00 77.00 84 GLU A C 1
ATOM 677 O O . GLU A 1 84 ? -13.869 5.581 21.258 1.00 77.00 84 GLU A O 1
ATOM 682 N N . ILE A 1 85 ? -12.156 4.272 20.645 1.00 82.44 85 ILE A N 1
ATOM 683 C CA . ILE A 1 85 ? -12.972 3.201 20.073 1.00 82.44 85 ILE A CA 1
ATOM 684 C C . ILE A 1 85 ? -13.433 2.298 21.221 1.00 82.44 85 ILE A C 1
ATOM 686 O O . ILE A 1 85 ? -12.694 1.431 21.671 1.00 82.44 85 ILE A O 1
ATOM 690 N N . VAL A 1 86 ? -14.650 2.530 21.716 1.00 76.06 86 VAL A N 1
ATOM 691 C CA . VAL A 1 86 ? -15.173 1.924 22.959 1.00 76.06 86 VAL A CA 1
ATOM 692 C C . VAL A 1 86 ? -15.312 0.398 22.875 1.00 76.06 86 VAL A C 1
ATOM 694 O O . VAL A 1 86 ? -15.151 -0.290 23.879 1.00 76.06 86 VAL A O 1
ATOM 697 N N . GLU A 1 87 ? -15.577 -0.143 21.686 1.00 80.81 87 GLU A N 1
ATOM 698 C CA . GLU A 1 87 ? -15.827 -1.580 21.491 1.00 80.81 87 GLU A CA 1
ATOM 699 C C . GLU A 1 87 ? -14.565 -2.453 21.555 1.00 80.81 87 GLU A C 1
ATOM 701 O O . GLU A 1 87 ? -14.668 -3.667 21.727 1.00 80.81 87 GLU A O 1
ATOM 706 N N . PHE A 1 88 ? -13.368 -1.863 21.461 1.00 86.00 88 PHE A N 1
ATOM 707 C CA . PHE A 1 88 ? -12.115 -2.612 21.389 1.00 86.00 88 PHE A CA 1
ATOM 708 C C . PHE A 1 88 ? -11.024 -1.992 22.263 1.00 86.00 88 PHE A C 1
ATOM 710 O O . PHE A 1 88 ? -10.850 -0.781 22.330 1.00 86.00 88 PHE A O 1
ATOM 717 N N . SER A 1 89 ? -10.190 -2.831 22.877 1.00 86.75 89 SER A N 1
ATOM 718 C CA . SER A 1 89 ? -8.956 -2.353 23.513 1.00 86.75 89 SER A CA 1
ATOM 719 C C . SER A 1 89 ? -7.954 -1.826 22.475 1.00 86.75 89 SER A C 1
ATOM 721 O O . SER A 1 89 ? -7.906 -2.304 21.340 1.00 86.75 89 SER A O 1
ATOM 723 N N . GLU A 1 90 ? -7.063 -0.910 22.871 1.00 86.31 90 GLU A N 1
ATOM 724 C CA . GLU A 1 90 ? -6.024 -0.352 21.979 1.00 86.31 90 GLU A CA 1
ATOM 725 C C . GLU A 1 90 ? -5.172 -1.438 21.287 1.00 86.31 90 GLU A C 1
ATOM 727 O O . GLU A 1 90 ? -4.796 -1.315 20.115 1.00 86.31 90 GLU A O 1
ATOM 732 N N . ASN A 1 91 ? -4.898 -2.539 21.995 1.00 88.69 91 ASN A N 1
ATOM 733 C CA . ASN A 1 91 ? -4.155 -3.677 21.456 1.00 88.69 91 ASN A CA 1
ATOM 734 C C . ASN A 1 91 ? -4.963 -4.443 20.399 1.00 88.69 91 ASN A C 1
ATOM 736 O O . ASN A 1 91 ? -4.403 -4.842 19.376 1.00 88.69 91 ASN A O 1
ATOM 740 N N . GLN A 1 92 ? -6.271 -4.618 20.608 1.00 88.69 92 GLN A N 1
ATOM 741 C CA . GLN A 1 92 ? -7.162 -5.235 19.622 1.00 88.69 92 GLN A CA 1
ATOM 742 C C . GLN A 1 92 ? -7.280 -4.359 18.375 1.00 88.69 92 GLN A C 1
ATOM 744 O O . GLN A 1 92 ? -7.074 -4.865 17.276 1.00 88.69 92 GLN A O 1
ATOM 749 N N . VAL A 1 93 ? -7.484 -3.047 18.533 1.00 89.06 93 VAL A N 1
ATOM 750 C CA . VAL A 1 93 ? -7.503 -2.086 17.414 1.00 89.06 93 VAL A CA 1
ATOM 751 C C . VAL A 1 93 ? -6.207 -2.168 16.606 1.00 89.06 93 VAL A C 1
ATOM 753 O O . VAL A 1 93 ? -6.229 -2.261 15.377 1.00 89.06 93 VAL A O 1
ATOM 756 N N . THR A 1 94 ? -5.059 -2.208 17.286 1.00 90.06 94 THR A N 1
ATOM 757 C CA . THR A 1 94 ? -3.749 -2.348 16.634 1.00 90.06 94 THR A CA 1
ATOM 758 C C . THR A 1 94 ? -3.647 -3.650 15.837 1.00 90.06 94 THR A C 1
ATOM 760 O O . THR A 1 94 ? -3.131 -3.652 14.715 1.00 90.06 94 THR A O 1
ATOM 763 N N . GLN A 1 95 ? -4.137 -4.758 16.392 1.00 92.12 95 GLN A N 1
ATOM 764 C CA . GLN A 1 95 ? -4.094 -6.059 15.733 1.00 92.12 95 GLN A CA 1
ATOM 765 C C . GLN A 1 95 ? -5.047 -6.131 14.532 1.00 92.12 95 GLN A C 1
ATOM 767 O O . GLN A 1 95 ? -4.644 -6.609 13.471 1.00 92.12 95 GLN A O 1
ATOM 772 N N . ILE A 1 96 ? -6.262 -5.595 14.662 1.00 91.81 96 ILE A N 1
ATOM 773 C CA . ILE A 1 96 ? -7.257 -5.479 13.586 1.00 91.81 96 ILE A CA 1
ATOM 774 C C . ILE A 1 96 ? -6.664 -4.694 12.412 1.00 91.81 96 ILE A C 1
ATOM 776 O O . ILE A 1 96 ? -6.657 -5.171 11.278 1.00 91.81 96 ILE A O 1
ATOM 780 N N . LEU A 1 97 ? -6.053 -3.536 12.682 1.00 91.75 97 LEU A N 1
ATOM 781 C CA . LEU A 1 97 ? -5.405 -2.729 11.646 1.00 91.75 97 LEU A CA 1
ATOM 782 C C . LEU A 1 97 ? -4.224 -3.452 10.991 1.00 91.75 97 LEU A C 1
ATOM 784 O O . LEU A 1 97 ? -4.053 -3.363 9.777 1.00 91.75 97 LEU A O 1
ATOM 788 N N . LYS A 1 98 ? -3.402 -4.182 11.757 1.00 92.75 98 LYS A N 1
ATOM 789 C CA . LYS A 1 98 ? -2.303 -4.988 11.196 1.00 92.75 98 LYS A CA 1
ATOM 790 C C . LYS A 1 98 ? -2.817 -6.087 10.272 1.00 92.75 98 LYS A C 1
ATOM 792 O O . LYS A 1 98 ? -2.264 -6.267 9.186 1.00 92.75 98 LYS A O 1
ATOM 797 N N . ASN A 1 99 ? -3.875 -6.783 10.676 1.00 91.62 99 ASN A N 1
ATOM 798 C CA . ASN A 1 99 ? -4.497 -7.832 9.877 1.00 91.62 99 ASN A CA 1
ATOM 799 C C . ASN A 1 99 ? -5.094 -7.258 8.583 1.00 91.62 99 ASN A C 1
ATOM 801 O O . ASN A 1 99 ? -4.787 -7.755 7.496 1.00 91.62 99 ASN A O 1
ATOM 805 N N . ALA A 1 100 ? -5.838 -6.153 8.682 1.00 90.69 100 ALA A N 1
ATOM 806 C CA . ALA A 1 100 ? -6.400 -5.444 7.536 1.00 90.69 100 ALA A CA 1
ATOM 807 C C . ALA A 1 100 ? -5.310 -4.938 6.575 1.00 90.69 100 ALA A C 1
ATOM 809 O O . ALA A 1 100 ? -5.428 -5.106 5.359 1.00 90.69 100 ALA A O 1
ATOM 810 N N . MET A 1 101 ? -4.215 -4.367 7.096 1.00 90.81 101 MET A N 1
ATOM 811 C CA . MET A 1 101 ? -3.070 -3.930 6.286 1.00 90.81 101 MET A CA 1
ATOM 812 C C . MET A 1 101 ? -2.399 -5.101 5.566 1.00 90.81 101 MET A C 1
ATOM 814 O O . MET A 1 101 ? -2.097 -4.984 4.380 1.00 90.81 101 MET A O 1
ATOM 818 N N . SER A 1 102 ? -2.190 -6.226 6.255 1.00 87.12 102 SER A N 1
ATOM 819 C CA . SER A 1 102 ? -1.588 -7.429 5.671 1.00 87.12 102 SER A CA 1
ATOM 820 C C . SER A 1 102 ? -2.439 -7.973 4.520 1.00 87.12 102 SER A C 1
ATOM 822 O O . SER A 1 102 ? -1.940 -8.174 3.411 1.00 87.12 102 SER A O 1
ATOM 824 N N . ARG A 1 103 ? -3.753 -8.105 4.746 1.00 86.88 103 ARG A N 1
ATOM 825 C CA . ARG A 1 103 ? -4.714 -8.620 3.759 1.00 86.88 103 ARG A CA 1
ATOM 826 C C . ARG A 1 103 ? -4.809 -7.737 2.518 1.00 86.88 103 ARG A C 1
ATOM 828 O O . ARG A 1 103 ? -4.808 -8.236 1.397 1.00 86.88 103 ARG A O 1
ATOM 835 N N . ASN A 1 104 ? -4.819 -6.421 2.718 1.00 86.50 104 ASN A N 1
ATOM 836 C CA . ASN A 1 104 ? -4.967 -5.434 1.646 1.00 86.50 104 ASN A CA 1
ATOM 837 C C . ASN A 1 104 ? -3.629 -4.923 1.086 1.00 86.50 104 ASN A C 1
ATOM 839 O O . ASN A 1 104 ? -3.603 -4.024 0.238 1.00 86.50 104 ASN A O 1
ATOM 843 N N . ARG A 1 105 ? -2.517 -5.512 1.552 1.00 83.75 105 ARG A N 1
ATOM 844 C CA . ARG A 1 105 ? -1.131 -5.169 1.200 1.00 83.75 105 ARG A CA 1
ATOM 845 C C . ARG A 1 105 ? -0.819 -3.676 1.333 1.00 83.75 105 ARG A C 1
ATOM 847 O O . ARG A 1 105 ? -0.083 -3.115 0.522 1.00 83.75 105 ARG A O 1
ATOM 854 N N . CYS A 1 106 ? -1.372 -3.037 2.356 1.00 84.81 106 CYS A N 1
ATOM 855 C CA . CYS A 1 106 ? -1.094 -1.643 2.680 1.00 84.81 106 CYS A CA 1
ATOM 856 C C . CYS A 1 106 ? 0.189 -1.563 3.512 1.00 84.81 106 CYS A C 1
ATOM 858 O O . CYS A 1 106 ? 0.359 -2.294 4.487 1.00 84.81 106 CYS A O 1
ATOM 860 N N . LYS A 1 107 ? 1.098 -0.655 3.152 1.00 84.38 107 LYS A N 1
ATOM 861 C CA . LYS A 1 107 ? 2.379 -0.460 3.855 1.00 84.38 107 LYS A CA 1
ATOM 862 C C . LYS A 1 107 ? 2.224 0.353 5.134 1.00 84.38 107 LYS A C 1
ATOM 864 O O . LYS A 1 107 ? 3.128 0.375 5.964 1.00 84.38 107 LYS A O 1
ATOM 869 N N . SER A 1 108 ? 1.115 1.074 5.258 1.00 87.62 108 SER A N 1
ATOM 870 C CA . SER A 1 108 ? 0.841 1.956 6.384 1.00 87.62 108 SER A CA 1
ATOM 871 C C . SER A 1 108 ? -0.651 2.043 6.676 1.00 87.62 108 SER A C 1
ATOM 873 O O . SER A 1 108 ? -1.489 1.844 5.793 1.00 87.62 108 SER A O 1
ATOM 875 N N . LYS A 1 109 ? -0.971 2.427 7.917 1.00 87.81 109 LYS A N 1
ATOM 876 C CA . LYS A 1 109 ? -2.338 2.746 8.341 1.00 87.81 109 LYS A CA 1
ATOM 877 C C . LYS A 1 109 ? -2.945 3.855 7.476 1.00 87.81 109 LYS A C 1
ATOM 879 O O . LYS A 1 109 ? -4.107 3.765 7.107 1.00 87.81 109 LYS A O 1
ATOM 884 N N . ALA A 1 110 ? -2.152 4.870 7.127 1.00 87.19 110 ALA A N 1
ATOM 885 C CA . ALA A 1 110 ? -2.596 5.976 6.281 1.00 87.19 110 ALA A CA 1
ATOM 886 C C . ALA A 1 110 ? -3.003 5.503 4.877 1.00 87.19 110 ALA A C 1
ATOM 888 O O . ALA A 1 110 ? -4.036 5.922 4.371 1.00 87.19 110 ALA A O 1
ATOM 889 N N . GLU A 1 111 ? -2.236 4.589 4.273 1.00 86.69 111 GLU A N 1
ATOM 890 C CA . GLU A 1 111 ? -2.577 3.995 2.973 1.00 86.69 111 GLU A CA 1
ATOM 891 C C . GLU A 1 111 ? -3.873 3.175 3.047 1.00 86.69 111 GLU A C 1
ATOM 893 O O . GLU A 1 111 ? -4.722 3.285 2.164 1.00 86.69 111 GLU A O 1
ATOM 898 N N . LEU A 1 112 ? -4.053 2.395 4.119 1.00 90.25 112 LEU A N 1
ATOM 899 C CA . LEU A 1 112 ? -5.284 1.640 4.358 1.00 90.25 112 LEU A CA 1
ATOM 900 C C . LEU A 1 112 ? -6.498 2.573 4.504 1.00 90.25 112 LEU A C 1
ATOM 902 O O . LEU A 1 112 ? -7.525 2.338 3.872 1.00 90.25 112 LEU A O 1
ATOM 906 N N . LEU A 1 113 ? -6.357 3.655 5.274 1.00 89.56 113 LEU A N 1
ATOM 907 C CA . LEU A 1 113 ? -7.417 4.638 5.498 1.00 89.56 113 LEU A CA 1
ATOM 908 C C . LEU A 1 113 ? -7.765 5.414 4.218 1.00 89.56 113 LEU A C 1
ATOM 910 O O . LEU A 1 113 ? -8.935 5.600 3.907 1.00 89.56 113 LEU A O 1
ATOM 914 N N . GLN A 1 114 ? -6.762 5.819 3.433 1.00 87.81 114 GLN A N 1
ATOM 915 C CA . GLN A 1 114 ? -6.987 6.490 2.148 1.00 87.81 114 GLN A CA 1
ATOM 916 C C . GLN A 1 114 ? -7.735 5.598 1.158 1.00 87.81 114 GLN A C 1
ATOM 918 O O . GLN A 1 114 ? -8.653 6.074 0.489 1.00 87.81 114 GLN A O 1
ATOM 923 N N . LYS A 1 115 ? -7.374 4.309 1.069 1.00 87.44 115 LYS A N 1
ATOM 924 C CA . LYS A 1 115 ? -8.140 3.352 0.260 1.00 87.44 115 LYS A CA 1
ATOM 925 C C . LYS A 1 115 ? -9.578 3.240 0.767 1.00 87.44 115 LYS A C 1
ATOM 927 O O . LYS A 1 115 ? -10.496 3.261 -0.044 1.00 87.44 115 LYS A O 1
ATOM 932 N N . PHE A 1 116 ? -9.772 3.190 2.087 1.00 89.88 116 PHE A N 1
ATOM 933 C CA . PHE A 1 116 ? -11.095 3.038 2.693 1.00 89.88 116 PHE A CA 1
ATOM 934 C C . PHE A 1 116 ? -12.017 4.208 2.352 1.00 89.88 116 PHE A C 1
ATOM 936 O O . PHE A 1 116 ? -13.114 3.985 1.844 1.00 89.88 116 PHE A O 1
ATOM 943 N N . ILE A 1 117 ? -11.528 5.438 2.522 1.00 86.50 117 ILE A N 1
ATOM 944 C CA . ILE A 1 117 ? -12.253 6.672 2.188 1.00 86.50 117 ILE A CA 1
ATOM 945 C C . ILE A 1 117 ? -12.575 6.736 0.689 1.00 86.50 117 ILE A C 1
ATOM 947 O O . ILE A 1 117 ? -13.672 7.132 0.301 1.00 86.50 117 ILE A O 1
ATOM 951 N N . LYS A 1 118 ? -11.624 6.341 -0.165 1.00 85.94 118 LYS A N 1
ATOM 952 C CA . LYS A 1 118 ? -11.795 6.366 -1.621 1.00 85.94 118 LYS A CA 1
ATOM 953 C C . LYS A 1 118 ? -12.860 5.378 -2.102 1.00 85.94 118 LYS A C 1
ATOM 955 O O . LYS A 1 118 ? -13.598 5.699 -3.029 1.00 85.94 118 LYS A O 1
ATOM 960 N N . GLU A 1 119 ? -12.904 4.186 -1.517 1.00 84.69 119 GLU A N 1
ATOM 961 C CA . GLU A 1 119 ? -13.827 3.119 -1.922 1.00 84.69 119 GLU A CA 1
ATOM 962 C C . GLU A 1 119 ? -15.204 3.229 -1.246 1.00 84.69 119 GLU A C 1
ATOM 964 O O . GLU A 1 119 ? -16.184 2.760 -1.815 1.00 84.69 119 GLU A O 1
ATOM 969 N N . ASN A 1 120 ? -15.308 3.896 -0.087 1.00 80.44 120 ASN A N 1
ATOM 970 C CA . ASN A 1 120 ? -16.548 4.005 0.694 1.00 80.44 120 ASN A CA 1
ATOM 971 C C . ASN A 1 120 ? -16.941 5.468 1.004 1.00 80.44 120 ASN A C 1
ATOM 973 O O . ASN A 1 120 ? -17.131 5.825 2.168 1.00 80.44 120 ASN A O 1
ATOM 977 N N . PRO A 1 121 ? -17.126 6.340 -0.009 1.00 71.44 121 PRO A N 1
ATOM 978 C CA . PRO A 1 121 ? -17.464 7.751 0.216 1.00 71.44 121 PRO A CA 1
ATOM 979 C C . PRO A 1 121 ? -18.837 7.959 0.882 1.00 71.44 121 PRO A C 1
ATOM 981 O O . PRO A 1 121 ? -19.090 9.020 1.449 1.00 71.44 121 PRO A O 1
ATOM 984 N N . HIS A 1 122 ? -19.732 6.970 0.809 1.00 64.62 122 HIS A N 1
ATOM 985 C CA . HIS A 1 122 ? -21.077 7.039 1.387 1.00 64.62 122 HIS A CA 1
ATOM 986 C C . HIS A 1 122 ? -21.111 6.687 2.877 1.00 64.62 122 HIS A C 1
ATOM 988 O O . HIS A 1 122 ? -21.901 7.279 3.604 1.00 64.62 122 HIS A O 1
ATOM 994 N N . GLU A 1 123 ? -20.234 5.796 3.352 1.00 61.12 123 GLU A N 1
ATOM 995 C CA . GLU A 1 123 ? -20.202 5.393 4.769 1.00 61.12 123 GLU A CA 1
ATOM 996 C C . GLU A 1 123 ? -19.768 6.534 5.702 1.00 61.12 123 GLU A C 1
ATOM 998 O O . GLU A 1 123 ? -20.089 6.517 6.883 1.00 61.12 123 GLU A O 1
ATOM 1003 N N . LEU A 1 124 ? -19.097 7.552 5.157 1.00 60.84 124 LEU A N 1
ATOM 1004 C CA . LEU A 1 124 ? -18.656 8.752 5.875 1.00 60.84 124 LEU A CA 1
ATOM 1005 C C . LEU A 1 124 ? -19.717 9.860 5.918 1.00 60.84 124 LEU A C 1
ATOM 1007 O O . LEU A 1 124 ? -19.578 10.816 6.671 1.00 60.84 124 LEU A O 1
ATOM 1011 N N . ARG A 1 125 ? -20.760 9.775 5.080 1.00 54.19 125 ARG A N 1
ATOM 1012 C CA . ARG A 1 125 ? -21.814 10.803 5.007 1.00 54.19 125 ARG A CA 1
ATOM 1013 C C . ARG A 1 125 ? -22.935 10.578 6.014 1.00 54.19 125 ARG A C 1
ATOM 1015 O O . ARG A 1 125 ? -23.559 11.554 6.421 1.00 54.19 125 ARG A O 1
ATOM 1022 N N . ILE A 1 126 ? -23.169 9.327 6.408 1.00 53.72 126 ILE A N 1
ATOM 1023 C CA . ILE A 1 126 ? -24.337 8.931 7.207 1.00 53.72 126 ILE A CA 1
ATOM 1024 C C . ILE A 1 126 ? -24.304 9.568 8.610 1.00 53.72 126 ILE A C 1
ATOM 1026 O O . ILE A 1 126 ? -25.348 9.960 9.099 1.00 53.72 126 ILE A O 1
ATOM 1030 N N . GLU A 1 127 ? -23.134 9.815 9.208 1.00 50.62 127 GLU A N 1
ATOM 1031 C CA . GLU A 1 127 ? -23.054 10.473 10.530 1.00 50.62 127 GLU A CA 1
ATOM 1032 C C . GLU A 1 127 ? -23.058 12.011 10.479 1.00 50.62 127 GLU A C 1
ATOM 1034 O O . GLU A 1 127 ? -23.318 12.660 11.484 1.00 50.62 127 GLU A O 1
ATOM 1039 N N . SER A 1 128 ? -22.813 12.624 9.316 1.00 51.06 128 SER A N 1
ATOM 1040 C CA . SER A 1 128 ? -22.820 14.094 9.186 1.00 51.06 128 SER A CA 1
ATOM 1041 C C . SER A 1 128 ? -24.220 14.707 9.058 1.00 51.06 128 SER A C 1
ATOM 1043 O O . SER A 1 128 ? -24.345 15.928 9.059 1.00 51.06 128 SER A O 1
ATOM 1045 N N . GLN A 1 129 ? -25.256 13.878 8.895 1.00 45.53 129 GLN A N 1
ATOM 1046 C CA . GLN A 1 129 ? -26.648 14.325 8.760 1.00 45.53 129 GLN A CA 1
ATOM 1047 C C . GLN A 1 129 ? -27.483 14.120 10.032 1.00 45.53 129 GLN A C 1
ATOM 1049 O O . GLN A 1 129 ? -28.577 14.672 10.104 1.00 45.53 129 GLN A O 1
ATOM 1054 N N . ASP A 1 130 ? -26.946 13.410 11.030 1.00 49.06 130 ASP A N 1
ATOM 1055 C CA . ASP A 1 130 ? -27.620 13.110 12.301 1.00 49.06 130 ASP A CA 1
ATOM 1056 C C . ASP A 1 130 ? -26.991 13.847 13.510 1.00 49.06 130 ASP A C 1
ATOM 1058 O O . ASP A 1 130 ? -27.288 13.512 14.659 1.00 49.06 130 ASP A O 1
ATOM 1062 N N . ALA A 1 131 ? -26.131 14.848 13.264 1.00 42.38 131 ALA A N 1
ATOM 1063 C CA . ALA A 1 131 ? -25.480 15.691 14.278 1.00 42.38 131 ALA A CA 1
ATOM 1064 C C . ALA A 1 131 ? -26.012 17.132 14.283 1.00 42.38 131 ALA A C 1
ATOM 1066 O O . ALA A 1 131 ? -26.185 17.707 13.183 1.00 42.38 131 ALA A O 1
#

Radius of gyration: 22.78 Å; chains: 1; bounding box: 60×28×57 Å

pLDDT: mean 74.36, std 13.21, range [42.38, 92.75]

Foldseek 3Di:
DVVVCVVDVVCVVVVVVVVVVVQVVVPVVPPDDVVSVVVVVVVVVVVVVVVVVVVVVVADPAQDADPVLLLLLLCVLVPDDCPRSVVDDSVRSVVRLVVSCVVRVPPDSVSSSVRSCVRCVPSNVPVVVVD

Sequence (131 aa):
MLFAVYCNPKISKPALIIYFLNVFTALAFRKNEILTLGIHFLNCFLFYTCAKYLFASITPATLMLTDDERLVLRELSNGKLQKEIVEFSENQVTQILKNAMSRNRCKSKAELLQKFIKENPHELRIESQDA